Protein AF-A0A3P7J7B0-F1 (afdb_monomer_lite)

Sequence (137 aa):
MTLNQIILKVRLPQSLIFLNQQDAALAELIEQRLIECERKSSASHWDKVDGLLTKVSLSKRICYGAIFSEESECRSGLIQERISCVNLLNYACQFIDPTFIFRLVPARITIQEARQAENGAEKCRKVVRLVKKRLEG

pLDDT: mean 71.58, std 14.39, range [37.06, 92.19]

Secondary structure (DSSP, 8-state):
--HHHHHHH----HHHHTS-HHHHHHHHHHHHHHHHHHHHHHTTHHHHHHHHHTTS-PPEEEETTEEEEHHHHHHHHHHHHHHHHHHHHHHHGGGGSTTPPPPHHHHHHHHHHHHHHHHHHHHHHHHHHHHHHHH--

Foldseek 3Di:
DDLVVLLVLPPPQCVQVPPDPVSVVLSVLLSVLLVVLVVCVVVVVLVVLLVLLVVDDADWDADPNDTDDLSVQLNVLSVQLNVLSVLSSVLSVQVVDVPRDDDPVSSVSNSVSSVSNVVSCVSCVVVSVVSVVVVVD

Structure (mmCIF, N/CA/C/O backbone):
data_AF-A0A3P7J7B0-F1
#
_entry.id   AF-A0A3P7J7B0-F1
#
loop_
_atom_site.group_PDB
_atom_site.id
_atom_site.type_symbol
_atom_site.label_atom_id
_atom_site.label_alt_id
_atom_site.label_comp_id
_atom_site.label_asym_id
_atom_site.label_entity_id
_atom_site.label_seq_id
_atom_site.pdbx_PDB_ins_code
_atom_site.Cartn_x
_atom_site.Cartn_y
_atom_site.Cartn_z
_atom_site.occupancy
_atom_site.B_iso_or_equiv
_atom_site.auth_seq_id
_atom_site.auth_comp_id
_atom_site.auth_asym_id
_atom_site.auth_atom_id
_atom_site.pdbx_PDB_model_num
ATOM 1 N N . MET A 1 1 ? -18.995 -9.722 5.677 1.00 44.47 1 MET A N 1
ATOM 2 C CA . MET A 1 1 ? -18.689 -8.331 6.071 1.00 44.47 1 MET A CA 1
ATOM 3 C C . MET A 1 1 ? -17.390 -7.958 5.367 1.00 44.47 1 MET A C 1
ATOM 5 O O . MET A 1 1 ? -16.408 -8.658 5.568 1.00 44.47 1 MET A O 1
ATOM 9 N N . THR A 1 2 ? -17.404 -7.012 4.427 1.00 37.06 2 THR A N 1
ATOM 10 C CA . THR A 1 2 ? -16.247 -6.709 3.551 1.00 37.06 2 THR A CA 1
ATOM 11 C C . THR A 1 2 ? -15.262 -5.756 4.233 1.00 37.06 2 THR A C 1
ATOM 13 O O . THR A 1 2 ? -15.694 -4.938 5.039 1.00 37.06 2 THR A O 1
ATOM 16 N N . LEU A 1 3 ? -13.974 -5.779 3.867 1.00 46.38 3 LEU A N 1
ATOM 17 C CA . LEU A 1 3 ? -12.945 -4.851 4.378 1.00 46.38 3 LEU A CA 1
ATOM 18 C C . LEU A 1 3 ? -13.360 -3.367 4.244 1.00 46.38 3 LEU A C 1
ATOM 20 O O . LEU A 1 3 ? -13.118 -2.563 5.139 1.00 46.38 3 LEU A O 1
ATOM 24 N N . ASN A 1 4 ? -14.134 -3.037 3.203 1.00 42.62 4 ASN A N 1
ATOM 25 C CA . ASN A 1 4 ? -14.769 -1.725 3.015 1.00 42.62 4 ASN A CA 1
ATOM 26 C C . ASN A 1 4 ? -15.697 -1.290 4.167 1.00 42.62 4 ASN A C 1
ATOM 28 O O . ASN A 1 4 ? -15.807 -0.102 4.449 1.00 42.62 4 ASN A O 1
ATOM 32 N N . GLN A 1 5 ? -16.358 -2.227 4.856 1.00 43.34 5 GLN A N 1
ATOM 33 C CA . GLN A 1 5 ? -17.196 -1.922 6.023 1.00 43.34 5 GLN A CA 1
ATOM 34 C C . GLN A 1 5 ? -16.357 -1.668 7.277 1.00 43.34 5 GLN A C 1
ATOM 36 O O . GLN A 1 5 ? -16.823 -0.966 8.168 1.00 43.34 5 GLN A O 1
ATOM 41 N N . ILE A 1 6 ? -15.140 -2.219 7.338 1.00 47.00 6 ILE A N 1
ATOM 42 C CA . ILE A 1 6 ? -14.172 -1.941 8.400 1.00 47.00 6 ILE A CA 1
ATOM 43 C C . ILE A 1 6 ? -13.612 -0.539 8.173 1.00 47.00 6 ILE A C 1
ATOM 45 O O . ILE A 1 6 ? -13.756 0.288 9.052 1.00 47.00 6 ILE A O 1
ATOM 49 N N . ILE A 1 7 ? -13.127 -0.201 6.975 1.00 45.72 7 ILE A N 1
ATOM 50 C CA . ILE A 1 7 ? -12.589 1.142 6.673 1.00 45.72 7 ILE A CA 1
ATOM 51 C C . ILE A 1 7 ? -13.630 2.253 6.912 1.00 45.72 7 ILE A C 1
ATOM 53 O O . ILE A 1 7 ? -13.313 3.252 7.545 1.00 45.72 7 ILE A O 1
ATOM 57 N N . LEU A 1 8 ? -14.892 2.059 6.504 1.00 42.44 8 LEU A N 1
ATOM 58 C CA . LEU A 1 8 ? -15.975 3.025 6.761 1.00 42.44 8 LEU A CA 1
ATOM 59 C C . LEU A 1 8 ? -16.410 3.106 8.240 1.00 42.44 8 LEU A C 1
ATOM 61 O O . LEU A 1 8 ? -17.005 4.108 8.637 1.00 42.44 8 LEU A O 1
ATOM 65 N N . LYS A 1 9 ? -16.151 2.072 9.055 1.00 41.44 9 LYS A N 1
ATOM 66 C CA . LYS A 1 9 ? -16.433 2.065 10.506 1.00 41.44 9 LYS A CA 1
ATOM 67 C C . LYS A 1 9 ? -15.223 2.406 11.371 1.00 41.44 9 LYS A C 1
ATOM 69 O O . LYS A 1 9 ? -15.420 2.801 12.515 1.00 41.44 9 LYS A O 1
ATOM 74 N N . VAL A 1 10 ? -14.006 2.331 10.835 1.00 46.16 10 VAL A N 1
ATOM 75 C CA . VAL A 1 10 ? -12.758 2.806 11.448 1.00 46.16 10 VAL A CA 1
ATOM 76 C C . VAL A 1 10 ? -12.687 4.325 11.289 1.00 46.16 10 VAL A C 1
ATOM 78 O O . VAL A 1 10 ? -11.678 4.903 10.912 1.00 46.16 10 VAL A O 1
ATOM 81 N N . ARG A 1 11 ? -13.760 5.021 11.680 1.00 48.56 11 ARG A N 1
ATOM 82 C CA . ARG A 1 11 ? -13.532 6.259 12.414 1.00 48.56 11 ARG A CA 1
ATOM 83 C C . ARG A 1 11 ? -12.765 5.798 13.639 1.00 48.56 11 ARG A C 1
ATOM 85 O O . ARG A 1 11 ? -13.358 5.152 14.504 1.00 48.56 11 ARG A O 1
ATOM 92 N N . LEU A 1 12 ? -11.447 6.014 13.645 1.00 50.31 12 LEU A N 1
ATOM 93 C CA . LEU A 1 12 ? -10.616 5.730 14.810 1.00 50.31 12 LEU A CA 1
ATOM 94 C C . LEU A 1 12 ? -11.384 6.228 16.040 1.00 50.31 12 LEU A C 1
ATOM 96 O O . LEU A 1 12 ? -11.919 7.344 15.991 1.00 50.31 12 LEU A O 1
ATOM 100 N N . PRO A 1 13 ? -11.571 5.378 17.067 1.00 47.31 13 PRO A N 1
ATOM 101 C CA . PRO A 1 13 ? -12.495 5.674 18.150 1.00 47.31 13 PRO A CA 1
ATOM 102 C C . PRO A 1 13 ? -12.203 7.075 18.683 1.00 47.31 13 PRO A C 1
ATOM 104 O O . PRO A 1 13 ? -11.042 7.428 18.872 1.00 47.31 13 PRO A O 1
ATOM 107 N N . GLN A 1 14 ? -13.240 7.898 18.886 1.00 49.81 14 GLN A N 1
ATOM 108 C CA . GLN A 1 14 ? -13.073 9.309 19.271 1.00 49.81 14 GLN A CA 1
ATOM 109 C C . GLN A 1 14 ? -12.202 9.478 20.527 1.00 49.81 14 GLN A C 1
ATOM 111 O O . GLN A 1 14 ? -11.584 10.520 20.704 1.00 49.81 14 GLN A O 1
ATOM 116 N N . SER A 1 15 ? -12.078 8.440 21.358 1.00 44.88 15 SER A N 1
ATOM 117 C CA . SER A 1 15 ? -11.142 8.376 22.484 1.00 44.88 15 SER A CA 1
ATOM 118 C C . SER A 1 15 ? -9.663 8.548 22.100 1.00 44.88 15 SER A C 1
ATOM 120 O O . SER A 1 15 ? -8.895 9.014 22.935 1.00 44.88 15 SER A O 1
ATOM 122 N N . LEU A 1 16 ? -9.258 8.244 20.861 1.00 46.53 16 LEU A N 1
ATOM 123 C CA . LEU A 1 16 ? -7.938 8.587 20.314 1.00 46.53 16 LEU A CA 1
ATOM 124 C C . LEU A 1 16 ? -7.827 10.058 19.898 1.00 46.53 16 LEU A C 1
ATOM 126 O O . LEU A 1 16 ? -6.750 10.628 19.979 1.00 46.53 16 LEU A O 1
ATOM 130 N N . ILE A 1 17 ? -8.938 10.672 19.484 1.00 45.56 17 ILE A N 1
ATOM 131 C CA . ILE A 1 17 ? -9.019 12.082 19.066 1.00 45.56 17 ILE A CA 1
ATOM 132 C C . ILE A 1 17 ? -8.972 13.023 20.288 1.00 45.56 17 ILE A C 1
ATOM 134 O O . ILE A 1 17 ? -8.569 14.177 20.171 1.00 45.56 17 ILE A O 1
ATOM 138 N N . PHE A 1 18 ? -9.356 12.531 21.472 1.00 42.75 18 PHE A N 1
ATOM 139 C CA . PHE A 1 18 ? -9.266 13.263 22.744 1.00 42.75 18 PHE A CA 1
ATOM 140 C C . PHE A 1 18 ? -7.866 13.276 23.372 1.00 42.75 18 PHE A C 1
ATOM 142 O O . PHE A 1 18 ? -7.645 13.992 24.349 1.00 42.75 18 PHE A O 1
ATOM 149 N N . LEU A 1 19 ? -6.919 12.519 22.823 1.00 48.34 19 LEU A N 1
ATOM 150 C CA . LEU A 1 19 ? -5.508 12.689 23.131 1.00 48.34 19 LEU A CA 1
ATOM 151 C C . LEU A 1 19 ? -4.992 13.765 22.162 1.00 48.34 19 LEU A C 1
ATOM 153 O O . LEU A 1 19 ? -5.251 13.685 20.973 1.00 48.34 19 LEU A O 1
ATOM 157 N N . ASN A 1 20 ? -4.427 14.841 22.710 1.00 52.75 20 ASN A N 1
ATOM 158 C CA . ASN A 1 20 ? -3.501 1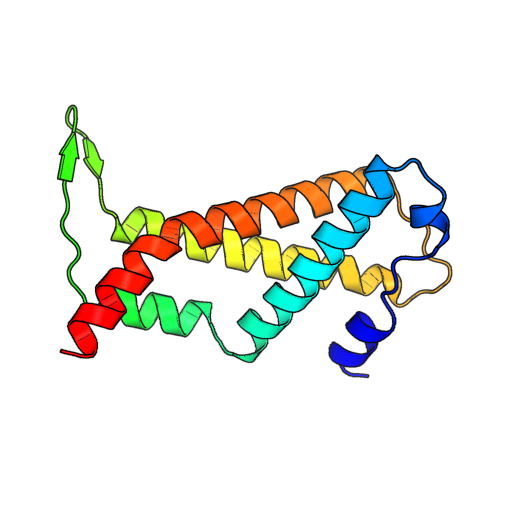5.843 22.156 1.00 52.75 20 ASN A CA 1
ATOM 159 C C . ASN A 1 20 ? -3.427 16.000 20.610 1.00 52.75 20 ASN A C 1
ATOM 161 O O . ASN A 1 20 ? -3.324 15.033 19.877 1.00 52.75 20 ASN A O 1
ATOM 165 N N . GLN A 1 21 ? -3.284 17.223 20.072 1.00 55.41 21 GLN A N 1
ATOM 166 C CA . GLN A 1 21 ? -3.214 17.488 18.608 1.00 55.41 21 GLN A CA 1
ATOM 167 C C . GLN A 1 21 ? -2.278 16.566 17.780 1.00 55.41 21 GLN A C 1
ATOM 169 O O . GLN A 1 21 ? -2.533 16.340 16.597 1.00 55.41 21 GLN A O 1
ATOM 174 N N . GLN A 1 22 ? -1.211 16.021 18.379 1.00 56.28 22 GLN A N 1
ATOM 175 C CA . GLN A 1 22 ? -0.334 15.031 17.739 1.00 56.28 22 GLN A CA 1
ATOM 176 C C . GLN A 1 22 ? -1.023 13.691 17.442 1.00 56.28 22 GLN A C 1
ATOM 178 O O . GLN A 1 22 ? -0.752 13.105 16.395 1.00 56.28 22 GLN A O 1
ATOM 183 N N . ASP A 1 23 ? -1.915 13.216 18.310 1.00 56.78 23 ASP A N 1
ATOM 184 C CA . ASP A 1 23 ? -2.596 11.929 18.145 1.00 56.78 23 ASP A CA 1
ATOM 185 C C . ASP A 1 23 ? -3.718 12.016 17.097 1.00 56.78 23 ASP A C 1
ATOM 187 O O . ASP A 1 23 ? -3.951 11.057 16.361 1.00 56.78 23 ASP A O 1
ATOM 191 N N . ALA A 1 24 ? -4.331 13.193 16.923 1.00 61.50 24 ALA A N 1
ATOM 192 C CA . ALA A 1 24 ? -5.279 13.458 15.837 1.00 61.50 24 ALA A CA 1
ATOM 193 C C . ALA A 1 24 ? -4.608 13.445 14.448 1.00 61.50 24 ALA A C 1
ATOM 195 O O . ALA A 1 24 ? -5.090 12.775 13.535 1.00 61.50 24 ALA A O 1
ATOM 196 N N . ALA A 1 25 ? -3.463 14.120 14.291 1.00 65.50 25 ALA A N 1
ATOM 197 C CA . ALA A 1 25 ? -2.696 14.096 13.038 1.00 65.50 25 ALA A CA 1
ATOM 198 C C . ALA A 1 25 ? -2.190 12.682 12.703 1.00 65.50 25 ALA A C 1
ATOM 200 O O . ALA A 1 25 ? -2.089 12.275 11.544 1.00 65.50 25 ALA A O 1
ATOM 201 N N . LEU A 1 26 ? -1.878 11.908 13.739 1.00 64.31 26 LEU A N 1
ATOM 202 C CA . LEU A 1 26 ? -1.449 10.531 13.601 1.00 64.31 26 LEU A CA 1
ATOM 203 C C . LEU A 1 26 ? -2.583 9.599 13.171 1.00 64.31 26 LEU A C 1
ATOM 205 O O . LEU A 1 26 ? -2.377 8.728 12.324 1.00 64.31 26 LEU A O 1
ATOM 209 N N . ALA A 1 27 ? -3.767 9.785 13.750 1.00 67.25 27 ALA A N 1
ATOM 210 C CA . ALA A 1 27 ? -4.972 9.069 13.371 1.00 67.25 27 ALA A CA 1
ATOM 211 C C . ALA A 1 27 ? -5.289 9.279 11.882 1.00 67.25 27 ALA A C 1
ATOM 213 O O . ALA A 1 27 ? -5.495 8.307 11.155 1.00 67.25 27 ALA A O 1
ATOM 214 N N . GLU A 1 28 ? -5.214 10.526 11.415 1.00 72.50 28 GLU A N 1
ATOM 215 C CA . GLU A 1 28 ? -5.403 10.872 10.004 1.00 72.50 28 GLU A CA 1
ATOM 216 C C . GLU A 1 28 ? -4.367 10.188 9.097 1.00 72.50 28 GLU A C 1
ATOM 218 O O . GLU A 1 28 ? -4.723 9.610 8.068 1.00 72.50 28 GLU A O 1
ATOM 223 N N . LEU A 1 29 ? -3.088 10.179 9.491 1.00 75.12 29 LEU A N 1
ATOM 224 C CA . LEU A 1 29 ? -2.042 9.482 8.738 1.00 75.12 29 LEU A CA 1
ATOM 225 C C . LEU A 1 29 ? -2.353 7.984 8.597 1.00 75.12 29 LEU A C 1
ATOM 227 O O . LEU A 1 29 ? -2.235 7.431 7.502 1.00 75.12 29 LEU A O 1
ATOM 231 N N . ILE A 1 30 ? -2.743 7.321 9.690 1.00 73.81 30 ILE A N 1
ATOM 232 C CA . ILE A 1 30 ? -3.060 5.886 9.698 1.00 73.81 30 ILE A CA 1
ATOM 233 C C . ILE A 1 30 ? -4.274 5.601 8.809 1.00 73.81 30 ILE A C 1
ATOM 235 O O . ILE A 1 30 ? -4.230 4.668 8.005 1.00 73.81 30 ILE A O 1
ATOM 239 N N . GLU A 1 31 ? -5.325 6.414 8.908 1.00 74.88 31 GLU A N 1
ATOM 240 C CA . GLU A 1 31 ? -6.526 6.299 8.077 1.00 74.88 31 GLU A CA 1
ATOM 241 C C . GLU A 1 31 ? -6.183 6.416 6.585 1.00 74.88 31 GLU A C 1
ATOM 243 O O . GLU A 1 31 ? -6.509 5.525 5.795 1.00 74.88 31 GLU A O 1
ATOM 248 N N . GLN A 1 32 ? -5.438 7.457 6.200 1.00 80.94 32 GLN A N 1
ATOM 249 C CA . GLN A 1 32 ? -5.004 7.649 4.815 1.00 80.94 32 GLN A CA 1
ATOM 250 C C . GLN A 1 32 ? -4.166 6.468 4.305 1.00 80.94 32 GLN A C 1
ATOM 252 O O . GLN A 1 32 ? -4.350 6.024 3.167 1.00 80.94 32 GLN A O 1
ATOM 257 N N . ARG A 1 33 ? -3.263 5.924 5.135 1.00 82.75 33 ARG A N 1
ATOM 258 C CA . ARG A 1 33 ? -2.457 4.754 4.760 1.00 82.75 33 ARG A CA 1
ATOM 259 C C . ARG A 1 33 ? -3.310 3.499 4.594 1.00 82.75 33 ARG A C 1
ATOM 261 O O . ARG A 1 33 ? -3.095 2.776 3.628 1.00 82.75 33 ARG A O 1
ATOM 268 N N . LEU A 1 34 ? -4.281 3.245 5.472 1.00 80.81 34 LEU A N 1
ATOM 269 C CA . LEU A 1 34 ? -5.184 2.092 5.364 1.00 80.81 34 LEU A CA 1
ATOM 270 C C . LEU A 1 34 ? -5.992 2.121 4.063 1.00 80.81 34 LEU A C 1
ATOM 272 O O . LEU A 1 34 ? -6.051 1.114 3.356 1.00 80.81 34 LEU A O 1
ATOM 276 N N . ILE A 1 35 ? -6.546 3.287 3.713 1.00 83.38 35 ILE A N 1
ATOM 277 C CA . ILE A 1 35 ? -7.267 3.493 2.448 1.00 83.38 35 ILE A CA 1
ATOM 278 C C . ILE A 1 35 ? -6.347 3.204 1.256 1.00 83.38 35 ILE A C 1
ATOM 280 O O . ILE A 1 35 ? -6.728 2.499 0.318 1.00 83.38 35 ILE A O 1
ATOM 284 N N . GLU A 1 36 ? -5.120 3.730 1.277 1.00 87.00 36 GLU A N 1
ATOM 285 C CA . GLU A 1 36 ? -4.175 3.516 0.184 1.00 87.00 36 GLU A CA 1
ATOM 286 C C . GLU A 1 36 ? -3.735 2.050 0.072 1.00 87.00 36 GLU A C 1
ATOM 288 O O . GLU A 1 36 ? -3.685 1.515 -1.039 1.00 87.00 36 GLU A O 1
ATOM 293 N N . CYS A 1 37 ? -3.459 1.394 1.199 1.00 87.50 37 CYS A N 1
ATOM 294 C CA . CYS A 1 37 ? -3.073 -0.009 1.261 1.00 87.50 37 CYS A CA 1
ATOM 295 C C . CYS A 1 37 ? -4.168 -0.925 0.717 1.00 87.50 37 CYS A C 1
ATOM 297 O O . CYS A 1 37 ? -3.866 -1.805 -0.090 1.00 87.50 37 CYS A O 1
ATOM 299 N N . GLU A 1 38 ? -5.433 -0.689 1.071 1.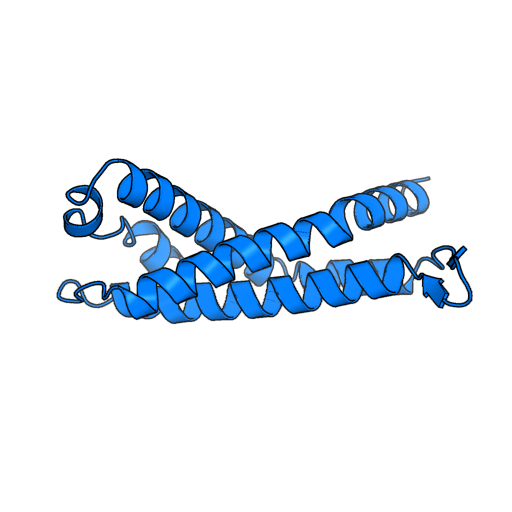00 87.81 38 GLU A N 1
ATOM 300 C CA . GLU A 1 38 ? -6.536 -1.493 0.542 1.00 87.81 38 GLU A CA 1
ATOM 301 C C . GLU A 1 38 ? -6.729 -1.279 -0.961 1.00 87.81 38 GLU A C 1
ATOM 303 O O . GLU A 1 38 ? -6.863 -2.229 -1.738 1.00 87.81 38 GLU A O 1
ATOM 308 N N . ARG A 1 39 ? -6.658 -0.024 -1.418 1.00 90.62 39 ARG A N 1
ATOM 309 C CA . ARG A 1 39 ? -6.717 0.292 -2.849 1.00 90.62 39 ARG A CA 1
ATOM 310 C C . ARG A 1 39 ? -5.581 -0.384 -3.626 1.00 90.62 39 ARG A C 1
ATOM 312 O O . ARG A 1 39 ? -5.792 -0.854 -4.742 1.00 90.62 39 ARG A O 1
ATOM 319 N N . LYS A 1 40 ? -4.365 -0.422 -3.072 1.00 91.25 40 LYS A N 1
ATOM 320 C CA . LYS A 1 40 ? -3.206 -1.081 -3.699 1.00 91.25 40 LYS A CA 1
ATOM 321 C C . LYS A 1 40 ? -3.334 -2.603 -3.687 1.00 91.25 40 LYS A C 1
ATOM 323 O O . LYS A 1 40 ? -3.026 -3.228 -4.703 1.00 91.25 40 LYS A O 1
ATOM 328 N N . SER A 1 41 ? -3.825 -3.172 -2.588 1.00 88.62 41 SER A N 1
ATOM 329 C CA . SER A 1 41 ? -4.065 -4.607 -2.428 1.00 88.62 41 SER A CA 1
ATOM 330 C C . SER A 1 41 ? -5.110 -5.116 -3.420 1.00 88.62 41 SER A C 1
ATOM 332 O O . SER A 1 41 ? -4.806 -5.966 -4.258 1.00 88.62 41 SER A O 1
ATOM 334 N N . SER A 1 42 ? -6.299 -4.508 -3.424 1.00 89.31 42 SER A N 1
ATOM 335 C CA . SER A 1 42 ? -7.403 -4.852 -4.335 1.00 89.31 42 SER A CA 1
ATOM 336 C C . SER A 1 42 ? -7.049 -4.689 -5.818 1.00 89.31 42 SER A C 1
ATOM 338 O O . SER A 1 42 ? -7.548 -5.427 -6.664 1.00 89.31 42 SER A O 1
ATOM 340 N N . ALA A 1 43 ? -6.155 -3.755 -6.152 1.00 92.19 43 ALA A N 1
ATOM 341 C CA . ALA A 1 43 ? -5.704 -3.532 -7.522 1.00 92.19 43 ALA A CA 1
ATOM 342 C C . ALA A 1 43 ? -4.511 -4.411 -7.950 1.00 92.19 43 ALA A C 1
ATOM 344 O O . ALA A 1 43 ? -4.018 -4.216 -9.070 1.00 92.19 43 ALA A O 1
ATOM 345 N N . SER A 1 44 ? -4.014 -5.312 -7.093 1.00 91.88 44 SER A N 1
ATOM 346 C CA . SER A 1 44 ? -2.766 -6.075 -7.296 1.00 91.88 44 SER A CA 1
ATOM 347 C C . SER A 1 44 ? -1.594 -5.165 -7.692 1.00 91.88 44 SER A C 1
ATOM 349 O O . SER A 1 44 ? -0.844 -5.438 -8.631 1.00 91.88 44 SER A O 1
ATOM 351 N N . HIS A 1 45 ? -1.483 -4.010 -7.027 1.00 91.50 45 HIS A N 1
ATOM 352 C CA . HIS A 1 45 ? -0.562 -2.941 -7.410 1.00 91.50 45 HIS A CA 1
ATOM 353 C C . HIS A 1 45 ? 0.899 -3.399 -7.431 1.00 91.50 45 HIS A C 1
ATOM 355 O O . HIS A 1 45 ? 1.600 -3.135 -8.407 1.00 91.50 45 HIS A O 1
ATOM 361 N N . TRP A 1 46 ? 1.345 -4.089 -6.380 1.00 91.56 46 TRP A N 1
ATOM 362 C CA . TRP A 1 46 ? 2.741 -4.507 -6.238 1.00 91.56 46 TRP A CA 1
ATOM 363 C C . TRP A 1 46 ? 3.157 -5.507 -7.316 1.00 91.56 46 TRP A C 1
ATOM 365 O O . TRP A 1 46 ? 4.214 -5.336 -7.914 1.00 91.56 46 TRP A O 1
ATOM 375 N N . ASP A 1 47 ? 2.294 -6.475 -7.636 1.00 91.06 47 ASP A N 1
ATOM 376 C CA . ASP A 1 47 ? 2.562 -7.466 -8.686 1.00 91.06 47 ASP A CA 1
ATOM 377 C C . ASP A 1 47 ? 2.636 -6.795 -10.067 1.00 91.06 47 ASP A C 1
ATOM 379 O O . ASP A 1 47 ? 3.510 -7.097 -10.879 1.00 91.06 47 ASP A O 1
ATOM 383 N N . LYS A 1 48 ? 1.765 -5.806 -10.322 1.00 90.00 48 LYS A N 1
ATOM 384 C CA . LYS A 1 48 ? 1.814 -4.999 -11.550 1.00 90.00 48 LYS A CA 1
ATOM 385 C C . LYS A 1 48 ? 3.107 -4.200 -11.655 1.00 90.00 48 LYS A C 1
ATOM 387 O O . LYS A 1 48 ? 3.661 -4.102 -12.745 1.00 90.00 48 LYS A O 1
ATOM 392 N N . VAL A 1 49 ? 3.579 -3.608 -10.558 1.00 86.38 49 VAL A N 1
ATOM 393 C CA . VAL A 1 49 ? 4.825 -2.833 -10.573 1.00 86.38 49 VAL A CA 1
ATOM 394 C C . VAL A 1 49 ? 6.032 -3.752 -10.772 1.00 86.38 49 VAL A C 1
ATOM 396 O O . VAL A 1 49 ? 6.869 -3.444 -11.614 1.00 86.38 49 VAL A O 1
ATOM 399 N N . ASP A 1 50 ? 6.103 -4.896 -10.091 1.00 87.56 50 ASP A N 1
ATOM 400 C CA . ASP A 1 50 ? 7.186 -5.873 -10.292 1.00 87.56 50 ASP A CA 1
ATOM 401 C C . ASP A 1 50 ? 7.207 -6.411 -11.738 1.00 87.56 50 ASP A C 1
ATOM 403 O O . ASP A 1 50 ? 8.253 -6.463 -12.393 1.00 87.56 50 ASP A O 1
ATOM 407 N N . GLY A 1 51 ? 6.026 -6.667 -12.311 1.00 86.56 51 GLY A N 1
ATOM 408 C CA . GLY A 1 51 ? 5.866 -7.013 -13.724 1.00 86.56 51 GLY A CA 1
ATOM 409 C C . GLY A 1 51 ? 6.295 -5.912 -14.707 1.00 86.56 51 GLY A C 1
ATOM 410 O O . GLY A 1 51 ? 6.609 -6.210 -15.856 1.00 86.56 51 GLY A O 1
ATOM 411 N N . LEU A 1 52 ? 6.322 -4.642 -14.292 1.00 83.38 52 LEU A N 1
ATOM 412 C CA . LEU A 1 52 ? 6.873 -3.543 -15.093 1.00 83.38 52 LEU A CA 1
ATOM 413 C C . LEU A 1 52 ? 8.397 -3.463 -14.966 1.00 83.38 52 LEU A C 1
ATOM 415 O O . LEU A 1 52 ? 9.076 -3.214 -15.961 1.00 83.38 52 LEU A O 1
ATOM 419 N N . LEU A 1 53 ? 8.936 -3.695 -13.767 1.00 79.56 53 LEU A N 1
ATOM 420 C CA . LEU A 1 53 ? 10.380 -3.686 -13.518 1.00 79.56 53 LEU A CA 1
ATOM 421 C C . LEU A 1 53 ? 11.097 -4.782 -14.309 1.00 79.56 53 LEU A C 1
ATOM 423 O O . LEU A 1 53 ? 12.141 -4.527 -14.893 1.00 79.56 53 LEU A O 1
ATOM 427 N N . THR A 1 54 ? 10.502 -5.970 -14.413 1.00 77.88 54 THR A N 1
ATOM 428 C CA . THR A 1 54 ? 11.055 -7.081 -15.213 1.00 77.88 54 THR A CA 1
ATOM 429 C C . THR A 1 54 ? 11.121 -6.791 -16.715 1.00 77.88 54 THR A C 1
ATOM 431 O O . THR A 1 54 ? 11.938 -7.385 -17.416 1.00 77.88 54 THR A O 1
ATOM 434 N N . LYS A 1 55 ? 10.290 -5.873 -17.224 1.00 75.56 55 LYS A N 1
ATOM 435 C CA . LYS A 1 55 ? 10.227 -5.517 -18.652 1.00 75.56 55 LYS A CA 1
ATOM 436 C C . LYS A 1 55 ? 11.223 -4.437 -19.061 1.00 75.56 55 LYS A C 1
ATOM 438 O O . LYS A 1 55 ? 11.422 -4.227 -20.254 1.00 75.56 55 LYS A O 1
ATOM 443 N N . VAL A 1 56 ? 11.827 -3.733 -18.104 1.00 67.25 56 VAL A N 1
ATOM 444 C CA . VAL A 1 56 ? 12.733 -2.619 -18.391 1.00 67.25 56 VAL A CA 1
ATOM 445 C C . VAL A 1 56 ? 14.066 -2.851 -17.706 1.00 67.25 56 VAL A C 1
ATOM 447 O O . VAL A 1 56 ? 14.166 -2.791 -16.486 1.00 67.25 56 VAL A O 1
ATOM 450 N N . SER A 1 57 ? 15.124 -3.023 -18.499 1.00 67.12 57 SER A N 1
ATOM 451 C CA . SER A 1 57 ? 16.487 -3.007 -17.974 1.00 67.12 57 SER A CA 1
ATOM 452 C C . SER A 1 57 ? 16.820 -1.595 -17.477 1.00 67.12 57 SER A C 1
ATOM 454 O O . SER A 1 57 ? 17.044 -0.669 -18.269 1.00 67.12 57 SER A O 1
ATOM 456 N N . LEU A 1 58 ? 16.821 -1.405 -16.161 1.00 70.50 58 LEU A N 1
ATOM 457 C CA . LEU A 1 58 ? 17.239 -0.151 -15.541 1.00 70.50 58 LEU A CA 1
ATOM 458 C C . LEU A 1 58 ? 18.762 -0.117 -15.409 1.00 70.50 58 LEU A C 1
ATOM 460 O O . LEU A 1 58 ? 19.422 -1.141 -15.220 1.00 70.50 58 LEU A O 1
ATOM 464 N N . SER A 1 59 ? 19.335 1.078 -15.544 1.00 66.12 59 SER A N 1
ATOM 465 C CA . SER A 1 59 ? 20.783 1.267 -15.497 1.00 66.12 59 SER A CA 1
ATOM 466 C C . SER A 1 59 ? 21.337 0.937 -14.112 1.00 66.12 59 SER A C 1
ATOM 468 O O . SER A 1 59 ? 20.848 1.447 -13.105 1.00 66.12 59 SER A O 1
ATOM 470 N N . LYS A 1 60 ? 22.398 0.129 -14.070 1.00 75.50 60 LYS A N 1
ATOM 471 C CA . LYS A 1 60 ? 23.228 -0.061 -12.876 1.00 75.50 60 LYS A CA 1
ATOM 472 C C . LYS A 1 60 ? 24.282 1.048 -12.835 1.00 75.50 60 LYS A C 1
ATOM 474 O O . LYS A 1 60 ? 24.901 1.333 -13.858 1.00 75.50 60 LYS A O 1
ATOM 479 N N . ARG A 1 61 ? 24.498 1.671 -11.677 1.00 72.75 61 ARG A N 1
ATOM 480 C CA . ARG A 1 61 ? 25.607 2.613 -11.445 1.00 72.75 61 ARG A CA 1
ATOM 481 C C . ARG A 1 61 ? 26.602 2.009 -10.472 1.00 72.75 61 ARG A C 1
ATOM 483 O O . ARG A 1 61 ? 26.212 1.261 -9.588 1.00 72.75 61 ARG A O 1
ATOM 490 N N . ILE A 1 62 ? 27.877 2.345 -10.622 1.00 70.25 62 ILE A N 1
ATOM 491 C CA . ILE A 1 62 ? 28.921 1.957 -9.672 1.00 70.25 62 ILE A CA 1
ATOM 492 C C . ILE A 1 62 ? 29.382 3.223 -8.953 1.00 70.25 62 ILE A C 1
ATOM 494 O O . ILE A 1 62 ? 29.832 4.160 -9.608 1.00 70.25 62 ILE A O 1
ATOM 498 N N . CYS A 1 63 ? 29.275 3.252 -7.624 1.00 59.44 63 CYS A N 1
ATOM 499 C CA . CYS A 1 63 ? 29.752 4.353 -6.783 1.00 59.44 63 CYS A CA 1
ATOM 500 C C . CYS A 1 63 ? 30.591 3.778 -5.638 1.00 59.44 63 CYS A C 1
ATOM 502 O O . CYS A 1 63 ? 30.125 2.882 -4.940 1.00 59.44 63 CYS A O 1
ATOM 504 N N . TYR A 1 64 ? 31.817 4.279 -5.442 1.00 69.00 64 TYR A N 1
ATOM 505 C CA . TYR A 1 64 ? 32.728 3.841 -4.369 1.00 69.00 64 TYR A CA 1
ATOM 506 C C . TYR A 1 64 ? 32.920 2.311 -4.283 1.00 69.00 64 TYR A C 1
ATOM 508 O O . TYR A 1 64 ? 33.009 1.748 -3.198 1.00 69.00 64 TYR A O 1
ATOM 516 N N . GLY A 1 65 ? 32.944 1.623 -5.430 1.00 70.44 65 GLY A N 1
ATOM 517 C CA . GLY A 1 65 ? 33.087 0.162 -5.490 1.00 70.44 65 GLY A CA 1
ATOM 518 C C . GLY A 1 65 ? 31.802 -0.639 -5.228 1.00 70.44 65 GLY A C 1
ATOM 519 O O . GLY A 1 65 ? 31.845 -1.863 -5.289 1.00 70.44 65 GLY A O 1
ATOM 520 N N . ALA A 1 66 ? 30.656 0.012 -4.995 1.00 61.19 66 ALA A N 1
ATOM 521 C CA . ALA A 1 66 ? 29.354 -0.640 -4.831 1.00 61.19 66 ALA A CA 1
ATOM 522 C C . ALA A 1 66 ? 28.480 -0.507 -6.092 1.00 61.19 66 ALA A C 1
ATOM 524 O O . ALA A 1 66 ? 28.405 0.566 -6.696 1.00 61.19 66 ALA A O 1
ATOM 525 N N . ILE A 1 67 ? 27.797 -1.593 -6.481 1.00 70.25 67 ILE A N 1
ATOM 526 C CA . ILE A 1 67 ? 26.821 -1.605 -7.582 1.00 70.25 67 ILE A CA 1
ATOM 527 C C . ILE A 1 67 ? 25.458 -1.156 -7.043 1.00 70.25 67 ILE A C 1
ATOM 529 O O . ILE A 1 67 ? 24.801 -1.886 -6.304 1.00 70.25 67 ILE A O 1
ATOM 533 N N . PHE A 1 68 ? 25.012 0.019 -7.469 1.00 69.88 68 PHE A N 1
ATOM 534 C CA . PHE A 1 68 ? 23.678 0.553 -7.228 1.00 69.88 68 PHE A CA 1
ATOM 535 C C . PHE A 1 68 ? 22.746 0.185 -8.378 1.00 69.88 68 PHE A C 1
ATOM 537 O O . PHE A 1 68 ? 23.011 0.475 -9.548 1.00 69.88 68 PHE A O 1
ATOM 544 N N . SER A 1 69 ? 21.631 -0.454 -8.041 1.00 80.88 69 SER A N 1
ATOM 545 C CA . SER A 1 69 ? 20.572 -0.795 -8.982 1.00 80.88 69 SER A CA 1
ATOM 546 C C . SER A 1 69 ? 19.282 -0.132 -8.520 1.00 80.88 69 SER A C 1
ATOM 548 O O . SER A 1 69 ? 18.712 -0.528 -7.506 1.00 80.88 69 SER A O 1
ATOM 550 N N . GLU A 1 70 ? 18.813 0.852 -9.292 1.00 76.75 70 GLU A N 1
ATOM 551 C CA . GLU A 1 70 ? 17.521 1.512 -9.052 1.00 76.75 70 GLU A CA 1
ATOM 552 C C . GLU A 1 70 ? 16.365 0.495 -9.073 1.00 76.75 70 GLU A C 1
ATOM 554 O O . GLU A 1 70 ? 15.386 0.639 -8.344 1.00 76.75 70 GLU A O 1
ATOM 559 N N . GLU A 1 71 ? 16.501 -0.576 -9.864 1.00 80.06 71 GLU A N 1
ATOM 560 C CA . GLU A 1 71 ? 15.571 -1.708 -9.862 1.00 80.06 71 GLU A CA 1
ATOM 561 C C . GLU A 1 71 ? 15.551 -2.421 -8.506 1.00 80.06 71 GLU A C 1
ATOM 563 O O . GLU A 1 71 ? 14.480 -2.642 -7.948 1.00 80.06 71 GLU A O 1
ATOM 568 N N . SER A 1 72 ? 16.725 -2.760 -7.965 1.00 82.19 72 SER A N 1
ATOM 569 C CA . SER A 1 72 ? 16.855 -3.457 -6.680 1.00 82.19 72 SER A CA 1
ATOM 570 C C . SER A 1 72 ? 16.304 -2.620 -5.523 1.00 82.19 72 SER A C 1
ATOM 572 O O . SER A 1 72 ? 15.540 -3.121 -4.696 1.00 82.19 72 SER A O 1
ATOM 574 N N . GLU A 1 73 ? 16.621 -1.323 -5.492 1.00 83.00 73 GLU A N 1
ATOM 575 C CA . GLU A 1 73 ? 16.090 -0.400 -4.483 1.00 83.00 73 GLU A CA 1
ATOM 576 C C . GLU A 1 73 ? 14.567 -0.266 -4.571 1.00 83.00 73 GLU A C 1
ATOM 578 O O . GLU A 1 73 ? 13.883 -0.284 -3.545 1.00 83.00 73 GLU A O 1
ATOM 583 N N . CYS A 1 74 ? 14.027 -0.194 -5.790 1.00 84.38 74 CYS A N 1
ATOM 584 C CA . CYS A 1 74 ? 12.590 -0.171 -6.021 1.00 84.38 74 CYS A CA 1
ATOM 585 C C . CYS A 1 74 ? 11.936 -1.493 -5.575 1.00 84.38 74 CYS A C 1
ATOM 587 O O . CYS A 1 74 ? 11.004 -1.466 -4.773 1.00 84.38 74 CYS A O 1
ATOM 589 N N . ARG A 1 75 ? 12.458 -2.661 -5.974 1.00 87.12 75 ARG A N 1
ATOM 590 C CA . ARG A 1 75 ? 11.941 -3.966 -5.513 1.00 87.12 75 ARG A CA 1
ATOM 591 C C . ARG A 1 75 ? 11.935 -4.077 -3.991 1.00 87.12 75 ARG A C 1
ATOM 593 O O . ARG A 1 75 ? 10.934 -4.490 -3.412 1.00 87.12 75 ARG A O 1
ATOM 600 N N . SER A 1 76 ? 13.015 -3.652 -3.339 1.00 87.50 76 SER A N 1
ATOM 601 C CA . SER A 1 76 ? 13.098 -3.619 -1.877 1.00 87.50 76 SER A CA 1
ATOM 602 C C . SER A 1 76 ? 12.027 -2.701 -1.270 1.00 87.50 76 SER A C 1
ATOM 604 O O . SER A 1 76 ? 11.341 -3.085 -0.324 1.00 87.50 76 SER A O 1
ATOM 606 N N . GLY A 1 77 ? 11.803 -1.526 -1.869 1.00 86.38 77 GLY A N 1
ATOM 607 C CA . GLY A 1 77 ? 10.722 -0.610 -1.499 1.00 86.38 77 GLY A CA 1
ATOM 608 C C . GLY A 1 77 ? 9.317 -1.202 -1.658 1.00 86.38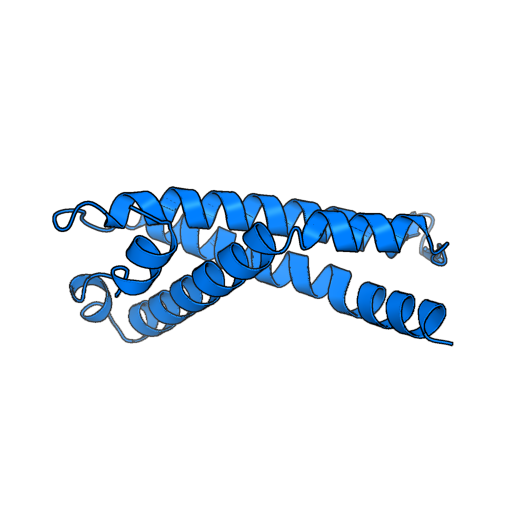 77 GLY A C 1
ATOM 609 O O . GLY A 1 77 ? 8.504 -1.046 -0.752 1.00 86.38 77 GLY A O 1
ATOM 610 N N . LEU A 1 78 ? 9.040 -1.928 -2.749 1.00 88.56 78 LEU A N 1
ATOM 611 C CA . LEU A 1 78 ? 7.748 -2.603 -2.973 1.00 88.56 78 LEU A CA 1
ATOM 612 C C . LEU A 1 78 ? 7.480 -3.684 -1.938 1.00 88.56 78 LEU A C 1
ATOM 614 O O . LEU A 1 78 ? 6.362 -3.784 -1.437 1.00 88.56 78 LEU A O 1
ATOM 618 N N . ILE A 1 79 ? 8.492 -4.498 -1.629 1.00 88.75 79 ILE A N 1
ATOM 619 C CA . ILE A 1 79 ? 8.379 -5.552 -0.619 1.00 88.75 79 ILE A CA 1
ATOM 620 C C . ILE A 1 79 ? 8.100 -4.919 0.742 1.00 88.75 79 ILE A C 1
ATOM 622 O O . ILE A 1 79 ? 7.154 -5.322 1.418 1.00 88.75 79 ILE A O 1
ATOM 626 N N . GLN A 1 80 ? 8.877 -3.897 1.110 1.00 86.38 80 GLN A N 1
ATOM 627 C CA . GLN A 1 80 ? 8.699 -3.170 2.362 1.00 86.38 80 GLN A CA 1
ATOM 628 C C . GLN A 1 80 ? 7.290 -2.571 2.460 1.00 86.38 80 GLN A C 1
ATOM 630 O O . GLN A 1 80 ? 6.602 -2.782 3.454 1.00 86.38 80 GLN A O 1
ATOM 635 N N . GLU A 1 81 ? 6.825 -1.892 1.409 1.00 87.81 81 GLU A N 1
ATOM 636 C CA . GLU A 1 81 ? 5.483 -1.313 1.375 1.00 87.81 81 GLU A CA 1
ATOM 637 C C . GLU A 1 81 ? 4.389 -2.377 1.501 1.00 87.81 81 GLU A C 1
ATOM 639 O O . GLU A 1 81 ? 3.448 -2.200 2.275 1.00 87.81 81 GLU A O 1
ATOM 644 N N . ARG A 1 82 ? 4.504 -3.489 0.768 1.00 90.69 82 ARG A N 1
ATOM 645 C CA . ARG A 1 82 ? 3.516 -4.572 0.805 1.00 90.69 82 ARG A CA 1
ATOM 646 C C . ARG A 1 82 ? 3.416 -5.183 2.200 1.00 90.69 82 ARG A C 1
ATOM 648 O O . ARG A 1 82 ? 2.304 -5.385 2.680 1.00 90.69 82 ARG A O 1
ATOM 655 N N . ILE A 1 83 ? 4.551 -5.443 2.851 1.00 87.44 83 ILE A N 1
ATOM 656 C CA . ILE A 1 83 ? 4.594 -5.959 4.228 1.00 87.44 83 ILE A CA 1
ATOM 657 C C . ILE A 1 83 ? 3.910 -4.972 5.175 1.00 87.44 83 ILE A C 1
ATOM 659 O O . ILE A 1 83 ? 2.993 -5.360 5.899 1.00 87.44 83 ILE A O 1
ATOM 663 N N . SER A 1 84 ? 4.284 -3.693 5.115 1.00 86.44 84 SER A N 1
ATOM 664 C CA . SER A 1 84 ? 3.693 -2.668 5.974 1.00 86.44 84 SER A CA 1
ATOM 665 C C . SER A 1 84 ? 2.193 -2.503 5.756 1.00 86.44 84 SER A C 1
ATOM 667 O O . SER A 1 84 ? 1.440 -2.365 6.718 1.00 86.44 84 SER A O 1
ATOM 669 N N . CYS A 1 85 ? 1.722 -2.589 4.512 1.00 86.06 85 CYS A N 1
ATOM 670 C CA . CYS A 1 85 ? 0.297 -2.554 4.213 1.00 86.06 85 CYS A CA 1
ATOM 671 C C . C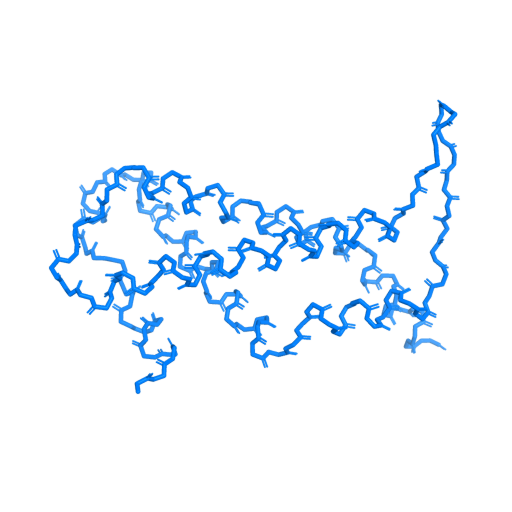YS A 1 85 ? -0.460 -3.764 4.765 1.00 86.06 85 CYS A C 1
ATOM 673 O O . CYS A 1 85 ? -1.536 -3.593 5.332 1.00 86.06 85 CYS A O 1
ATOM 675 N N . VAL A 1 86 ? 0.095 -4.973 4.653 1.00 87.56 86 VAL A N 1
ATOM 676 C CA . VAL A 1 86 ? -0.505 -6.172 5.262 1.00 87.56 86 VAL A CA 1
ATOM 677 C C . VAL A 1 86 ? -0.568 -6.025 6.782 1.00 87.56 86 VAL A C 1
ATOM 679 O O . VAL A 1 86 ? -1.608 -6.299 7.380 1.00 87.56 86 VAL A O 1
ATOM 682 N N . ASN A 1 87 ? 0.502 -5.530 7.405 1.00 84.19 87 ASN A N 1
ATOM 683 C CA . ASN A 1 87 ? 0.543 -5.288 8.844 1.00 84.19 87 ASN A CA 1
ATOM 684 C C . ASN A 1 87 ? -0.525 -4.274 9.272 1.00 84.19 87 ASN A C 1
ATOM 686 O O . ASN A 1 87 ? -1.299 -4.560 10.181 1.00 84.19 87 ASN A O 1
ATOM 690 N N . LEU A 1 88 ? -0.627 -3.128 8.590 1.00 80.19 88 LEU A N 1
ATOM 691 C CA . LEU A 1 88 ? -1.643 -2.109 8.869 1.00 80.19 88 LEU A CA 1
ATOM 692 C C . LEU A 1 88 ? -3.066 -2.665 8.772 1.00 80.19 88 LEU A C 1
ATOM 694 O O . LEU A 1 88 ? -3.864 -2.462 9.686 1.00 80.19 88 LEU A O 1
ATOM 698 N N . LEU A 1 89 ? -3.377 -3.394 7.698 1.00 80.75 89 LEU A N 1
ATOM 699 C CA . LEU A 1 89 ? -4.700 -3.990 7.507 1.00 80.75 89 LEU A CA 1
ATOM 700 C C . LEU A 1 89 ? -5.015 -5.023 8.600 1.00 80.75 89 LEU A C 1
ATOM 702 O O . LEU A 1 89 ? -6.121 -5.027 9.138 1.00 80.75 89 LEU A O 1
ATOM 706 N N . ASN A 1 90 ? -4.034 -5.838 8.998 1.00 81.69 90 ASN A N 1
ATOM 707 C CA . ASN A 1 90 ? -4.183 -6.788 10.103 1.00 81.69 90 ASN A CA 1
ATOM 708 C C . ASN A 1 90 ? -4.388 -6.085 11.454 1.00 81.69 90 ASN A C 1
ATOM 710 O O . ASN A 1 90 ? -5.205 -6.529 12.261 1.00 81.69 90 ASN A O 1
ATOM 714 N N . TYR A 1 91 ? -3.683 -4.978 11.709 1.00 74.50 91 TYR A N 1
ATOM 715 C CA . TYR A 1 91 ? -3.887 -4.173 12.915 1.00 74.50 91 TYR A CA 1
ATOM 716 C C . TYR A 1 91 ? -5.279 -3.536 12.937 1.00 74.50 91 TYR A C 1
ATOM 718 O O . TYR A 1 91 ? -5.916 -3.512 13.991 1.00 74.50 91 TYR A O 1
ATOM 726 N N . ALA A 1 92 ? -5.792 -3.109 11.780 1.00 73.75 92 ALA A N 1
ATOM 727 C CA . ALA A 1 92 ? -7.123 -2.522 11.667 1.00 73.75 92 ALA A CA 1
ATOM 728 C C . ALA A 1 92 ? -8.264 -3.491 12.015 1.00 73.75 92 ALA A C 1
ATOM 730 O O . ALA A 1 92 ? -9.321 -3.047 12.465 1.00 73.75 92 ALA A O 1
ATOM 731 N N . CYS A 1 93 ? -8.056 -4.807 11.897 1.00 73.44 93 CYS A N 1
ATOM 732 C CA . CYS A 1 93 ? -9.043 -5.809 12.313 1.00 73.44 93 CYS A CA 1
ATOM 733 C C . CYS A 1 93 ? -9.409 -5.714 13.804 1.00 73.44 93 CYS A C 1
ATOM 735 O O . CYS A 1 93 ? -10.514 -6.093 14.184 1.00 73.44 93 CYS A O 1
ATOM 737 N N . GLN A 1 94 ? -8.523 -5.180 14.651 1.00 68.56 94 GLN A N 1
ATOM 738 C CA . GLN A 1 94 ? -8.787 -5.018 16.086 1.00 68.56 94 GLN A CA 1
ATOM 739 C C . GLN A 1 94 ? -9.902 -3.999 16.366 1.00 68.56 94 GLN A C 1
ATOM 741 O O . GLN A 1 94 ? -10.583 -4.104 17.379 1.00 68.56 94 GLN A O 1
ATOM 746 N N . PHE A 1 95 ? -10.154 -3.064 15.446 1.00 67.12 95 PHE A N 1
ATOM 747 C CA . PHE A 1 95 ? -11.201 -2.042 15.584 1.00 67.12 95 PHE A CA 1
ATOM 748 C C . PHE A 1 95 ? -12.602 -2.541 15.227 1.00 67.12 95 PHE A C 1
ATOM 750 O O . PHE A 1 95 ? -13.564 -1.781 15.307 1.00 67.12 95 PHE A O 1
ATOM 757 N N . ILE A 1 96 ? -12.738 -3.804 14.813 1.00 68.00 96 ILE A N 1
ATOM 758 C CA . ILE A 1 96 ? -14.054 -4.428 14.638 1.00 68.00 96 ILE A CA 1
ATOM 759 C C . ILE A 1 96 ? -14.782 -4.509 15.985 1.00 68.00 96 ILE A C 1
ATOM 761 O O . ILE A 1 96 ? -16.008 -4.396 16.018 1.00 68.00 96 ILE A O 1
ATOM 765 N N . ASP A 1 97 ? -14.037 -4.688 17.078 1.00 67.56 97 ASP A N 1
ATOM 766 C CA . ASP A 1 97 ? -14.579 -4.654 18.429 1.00 67.56 97 ASP A CA 1
ATOM 767 C C . ASP A 1 97 ? -14.705 -3.193 18.906 1.00 67.56 97 ASP A C 1
ATOM 769 O O . ASP A 1 97 ? -13.689 -2.524 19.117 1.00 67.56 97 ASP A O 1
ATOM 773 N N . PRO A 1 98 ? -15.932 -2.675 19.112 1.00 62.75 98 PRO A N 1
ATOM 774 C CA . PRO A 1 98 ? -16.140 -1.307 19.581 1.00 62.75 98 PRO A CA 1
ATOM 775 C C . PRO A 1 98 ? -15.621 -1.067 21.008 1.00 62.75 98 PRO A C 1
ATOM 777 O O . PRO A 1 98 ? -15.508 0.083 21.424 1.00 62.75 98 PRO A O 1
ATOM 780 N N . THR A 1 99 ? -15.311 -2.126 21.763 1.00 64.69 99 THR A N 1
ATOM 781 C CA . THR A 1 99 ? -14.721 -2.048 23.108 1.00 64.69 99 THR A CA 1
ATOM 782 C C . THR A 1 99 ? -13.191 -2.059 23.094 1.00 64.69 99 THR A C 1
ATOM 784 O O . THR A 1 99 ? -12.559 -1.940 24.147 1.00 64.69 99 THR A O 1
ATOM 787 N N . PHE A 1 100 ? -12.572 -2.167 21.912 1.00 63.75 100 PHE A N 1
ATOM 788 C CA . PHE A 1 100 ? -11.124 -2.210 21.783 1.00 63.75 100 PHE A CA 1
ATOM 789 C C . PHE A 1 100 ? -10.472 -0.901 22.247 1.00 63.75 100 PHE A C 1
ATOM 791 O O . PHE A 1 100 ? -10.696 0.176 21.691 1.00 63.75 100 PHE A O 1
ATOM 798 N N . ILE A 1 101 ? -9.599 -1.006 23.251 1.00 60.28 101 ILE A N 1
ATOM 799 C CA . ILE A 1 101 ? -8.805 0.117 23.754 1.00 60.28 101 ILE A CA 1
ATOM 800 C C . ILE A 1 101 ? -7.456 0.121 23.043 1.00 60.28 101 ILE A C 1
ATOM 802 O O . ILE A 1 101 ? -6.645 -0.796 23.200 1.00 60.28 101 ILE A O 1
ATOM 806 N N . PHE A 1 102 ? -7.190 1.192 22.302 1.00 58.78 102 PHE A N 1
ATOM 807 C CA . PHE A 1 102 ? -5.927 1.382 21.606 1.00 58.78 102 PHE A CA 1
ATOM 808 C C . PHE A 1 102 ? -4.772 1.533 22.604 1.00 58.78 102 PHE A C 1
ATOM 810 O O . PHE A 1 102 ? -4.748 2.456 23.418 1.00 58.78 102 PHE A O 1
ATOM 817 N N . ARG A 1 103 ? -3.806 0.610 22.563 1.00 56.59 103 ARG A N 1
ATOM 818 C CA . ARG A 1 103 ? -2.630 0.635 23.447 1.00 56.59 103 ARG A CA 1
ATOM 819 C C . ARG A 1 103 ? -1.430 1.272 22.742 1.00 56.59 103 ARG A C 1
ATOM 821 O O . ARG A 1 103 ? -1.249 1.140 21.534 1.00 56.59 103 ARG A O 1
ATOM 828 N N . LEU A 1 104 ? -0.566 1.910 23.528 1.00 50.16 104 LEU A N 1
ATOM 829 C CA . LEU A 1 104 ? 0.562 2.738 23.073 1.00 50.16 104 LEU A CA 1
ATOM 830 C C . LEU A 1 104 ? 1.625 1.973 22.250 1.00 50.16 104 LEU A C 1
ATOM 832 O O . LEU A 1 104 ? 2.275 2.539 21.375 1.00 50.16 104 LEU A O 1
ATOM 836 N N . VAL A 1 105 ? 1.796 0.671 22.497 1.00 53.94 105 VAL A N 1
ATOM 837 C CA . VAL A 1 105 ? 2.736 -0.180 21.743 1.00 53.94 105 VAL A CA 1
ATOM 838 C C . VAL A 1 105 ? 2.188 -0.539 20.349 1.00 53.94 105 VAL A C 1
ATOM 840 O O . VAL A 1 105 ? 2.881 -0.258 19.370 1.00 53.94 105 VAL A O 1
ATOM 843 N N . PRO A 1 106 ? 0.947 -1.057 20.211 1.00 59.97 106 PRO A N 1
ATOM 844 C CA . PRO A 1 106 ? 0.269 -1.167 18.916 1.00 59.97 106 PRO A CA 1
ATOM 845 C C . PRO A 1 106 ? 0.243 0.145 18.131 1.00 59.97 106 PRO A C 1
ATOM 847 O O . PRO A 1 106 ? 0.489 0.128 16.927 1.00 59.97 106 PRO A O 1
ATOM 850 N N . ALA A 1 107 ? 0.034 1.280 18.812 1.00 60.81 107 ALA A N 1
ATOM 851 C CA . ALA A 1 107 ? 0.122 2.609 18.212 1.00 60.81 107 ALA A CA 1
ATOM 852 C C . ALA A 1 107 ? 1.476 2.812 17.532 1.00 60.81 107 ALA A C 1
ATOM 854 O O . ALA A 1 107 ? 1.551 3.009 16.325 1.00 60.81 107 ALA A O 1
ATOM 855 N N . ARG A 1 108 ? 2.567 2.682 18.293 1.00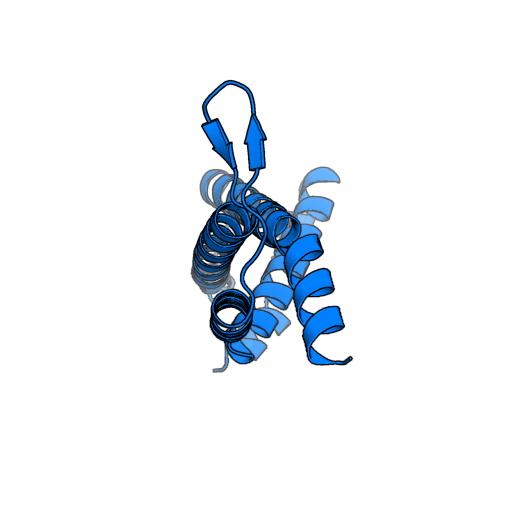 64.69 108 ARG A N 1
ATOM 856 C CA . ARG A 1 108 ? 3.927 2.928 17.809 1.00 64.69 108 ARG A CA 1
ATOM 857 C C . ARG A 1 108 ? 4.320 2.030 16.637 1.00 64.69 108 ARG A C 1
ATOM 859 O O . ARG A 1 108 ? 4.956 2.515 15.704 1.00 64.69 108 ARG A O 1
ATOM 866 N N . ILE A 1 109 ? 3.915 0.762 16.668 1.00 66.88 109 ILE A N 1
ATOM 867 C CA . ILE A 1 109 ? 4.152 -0.181 15.570 1.00 66.88 109 ILE A CA 1
ATOM 868 C C . ILE A 1 109 ? 3.356 0.247 14.333 1.00 66.88 109 ILE A C 1
ATOM 870 O O . ILE A 1 109 ? 3.936 0.407 13.267 1.00 66.88 109 ILE A O 1
ATOM 874 N N . THR A 1 110 ? 2.066 0.555 14.482 1.00 65.25 110 THR A N 1
ATOM 875 C CA . THR A 1 110 ? 1.201 1.026 13.383 1.00 65.25 110 THR A CA 1
ATOM 876 C C . THR A 1 110 ? 1.766 2.288 12.717 1.00 65.25 110 THR A C 1
ATOM 878 O O . THR A 1 110 ? 1.793 2.388 11.494 1.00 65.25 110 THR A O 1
ATOM 881 N N . ILE A 1 111 ? 2.297 3.234 13.498 1.00 69.12 111 ILE A N 1
ATOM 882 C CA . ILE A 1 111 ? 2.951 4.451 12.981 1.00 69.12 111 ILE A CA 1
ATOM 883 C C . ILE A 1 111 ? 4.221 4.114 12.203 1.00 69.12 111 ILE A C 1
ATOM 885 O O . ILE A 1 111 ? 4.488 4.697 11.151 1.00 69.12 111 ILE A O 1
ATOM 889 N N . GLN A 1 112 ? 5.044 3.214 12.743 1.00 76.94 112 GLN A N 1
ATOM 890 C CA . GLN A 1 112 ? 6.265 2.794 12.070 1.00 76.94 112 GLN A CA 1
ATOM 891 C C . GLN A 1 112 ? 5.939 2.120 10.740 1.00 76.94 112 GLN A C 1
ATOM 893 O O . GLN A 1 112 ? 6.565 2.463 9.743 1.00 76.94 112 GLN A O 1
ATOM 898 N N . GLU A 1 113 ? 4.923 1.261 10.697 1.00 75.00 113 GLU A N 1
ATOM 899 C CA . GLU A 1 113 ? 4.461 0.623 9.463 1.00 75.00 113 GLU A CA 1
ATOM 900 C C . GLU A 1 113 ? 3.902 1.641 8.463 1.00 75.00 113 GLU A C 1
ATOM 902 O O . GLU A 1 113 ? 4.267 1.619 7.291 1.00 75.00 113 GLU A O 1
ATOM 907 N N . ALA A 1 114 ? 3.106 2.611 8.919 1.00 72.12 114 ALA A N 1
ATOM 908 C CA . ALA A 1 114 ? 2.619 3.708 8.082 1.00 72.12 114 ALA A CA 1
ATOM 909 C C . ALA A 1 114 ? 3.765 4.479 7.405 1.00 72.12 114 ALA A C 1
ATOM 911 O O . ALA A 1 114 ? 3.739 4.704 6.192 1.00 72.12 114 ALA A O 1
ATOM 912 N N . ARG A 1 115 ? 4.805 4.828 8.170 1.00 80.00 115 ARG A N 1
ATOM 913 C CA . ARG A 1 115 ? 5.995 5.517 7.647 1.00 80.00 115 ARG A CA 1
ATOM 914 C C . ARG A 1 115 ? 6.836 4.622 6.739 1.00 80.00 115 ARG A C 1
ATOM 916 O O . ARG A 1 115 ? 7.399 5.095 5.757 1.00 80.00 115 ARG A O 1
ATOM 923 N N . GLN A 1 116 ? 6.953 3.335 7.055 1.00 80.81 116 GLN A N 1
ATOM 924 C CA . GLN A 1 116 ? 7.680 2.382 6.217 1.00 80.81 116 GLN A CA 1
ATOM 925 C C . GLN A 1 116 ? 6.985 2.159 4.872 1.00 80.81 116 GLN A C 1
ATOM 927 O O . GLN A 1 116 ? 7.673 2.116 3.853 1.00 80.81 116 GLN A O 1
ATOM 932 N N . ALA A 1 117 ? 5.651 2.113 4.851 1.00 72.44 117 ALA A N 1
ATOM 933 C CA . ALA A 1 117 ? 4.868 2.043 3.623 1.00 72.44 117 ALA A CA 1
ATOM 934 C C . ALA A 1 117 ? 5.100 3.267 2.727 1.00 72.44 117 ALA A C 1
ATOM 936 O O . ALA A 1 117 ? 5.379 3.123 1.537 1.00 72.44 117 ALA A O 1
ATOM 937 N N . GLU A 1 118 ? 5.052 4.472 3.299 1.00 79.56 118 GLU A N 1
ATOM 938 C CA . GLU A 1 118 ? 5.328 5.717 2.574 1.00 79.56 118 GLU A CA 1
ATOM 939 C C . GLU A 1 118 ? 6.757 5.751 2.009 1.00 79.56 118 GLU A C 1
ATOM 941 O O . GLU A 1 118 ? 6.959 5.996 0.816 1.00 79.56 118 GLU A O 1
ATOM 946 N N . ASN A 1 119 ? 7.749 5.424 2.838 1.00 82.38 119 ASN A N 1
ATOM 947 C CA . ASN A 1 119 ? 9.147 5.369 2.416 1.00 82.38 119 ASN A CA 1
ATOM 948 C C . ASN A 1 119 ? 9.379 4.315 1.322 1.00 82.38 119 ASN A C 1
ATOM 950 O O . ASN A 1 119 ? 10.142 4.555 0.385 1.00 82.38 119 ASN A O 1
ATOM 954 N N . GLY A 1 120 ? 8.731 3.151 1.423 1.00 75.38 120 GLY A N 1
ATOM 955 C CA . GLY A 1 120 ? 8.773 2.104 0.402 1.00 75.38 120 GLY A CA 1
ATOM 956 C C . GLY A 1 120 ? 8.200 2.578 -0.935 1.00 75.38 120 GLY A C 1
ATOM 957 O O . GLY A 1 120 ? 8.840 2.411 -1.977 1.00 75.38 120 GLY A O 1
ATOM 958 N N . ALA A 1 121 ? 7.051 3.258 -0.901 1.00 76.38 121 ALA A N 1
ATOM 959 C CA . ALA A 1 121 ? 6.404 3.812 -2.088 1.00 76.38 121 ALA A CA 1
ATOM 960 C C . ALA A 1 121 ? 7.273 4.869 -2.794 1.00 76.38 121 ALA A C 1
ATOM 962 O O . ALA A 1 121 ? 7.358 4.892 -4.027 1.00 76.38 121 ALA A O 1
ATOM 963 N N . GLU A 1 122 ? 7.946 5.736 -2.032 1.00 82.62 122 GLU A N 1
ATOM 964 C CA . GLU A 1 122 ? 8.770 6.805 -2.602 1.00 82.62 122 GLU A CA 1
ATOM 965 C C . GLU A 1 122 ? 10.021 6.259 -3.310 1.00 82.62 122 GLU A C 1
ATOM 967 O O . GLU A 1 122 ? 10.373 6.751 -4.386 1.00 82.62 122 GLU A O 1
ATOM 972 N N . LYS A 1 123 ? 10.630 5.179 -2.792 1.00 77.38 123 LYS A N 1
ATOM 973 C CA . LYS A 1 123 ? 11.773 4.499 -3.438 1.00 77.38 123 LYS A CA 1
ATOM 974 C C . LYS A 1 123 ? 11.454 4.061 -4.870 1.00 77.38 123 LYS A C 1
ATOM 976 O O . LYS A 1 123 ? 12.288 4.197 -5.761 1.00 77.38 123 LYS A O 1
ATOM 981 N N . CYS A 1 124 ? 10.230 3.598 -5.124 1.00 76.81 124 CYS A N 1
ATOM 982 C CA . CYS A 1 124 ? 9.815 3.184 -6.465 1.00 76.81 124 CYS A CA 1
ATOM 983 C C . CYS A 1 124 ? 9.251 4.298 -7.342 1.00 76.81 124 CYS A C 1
ATOM 985 O O . CYS A 1 124 ? 9.192 4.141 -8.564 1.00 76.81 124 CYS A O 1
ATOM 987 N N . ARG A 1 125 ? 8.805 5.420 -6.770 1.00 82.94 125 ARG A N 1
ATOM 988 C CA . ARG A 1 125 ? 8.016 6.426 -7.496 1.00 82.94 125 ARG A CA 1
ATOM 989 C C . ARG A 1 125 ? 8.718 6.937 -8.757 1.00 82.94 125 ARG A C 1
ATOM 991 O O . ARG A 1 125 ? 8.086 7.051 -9.810 1.00 82.94 125 ARG A O 1
ATOM 998 N N . LYS A 1 126 ? 10.013 7.249 -8.662 1.00 77.69 126 LYS A N 1
ATOM 999 C CA . LYS A 1 126 ? 10.813 7.753 -9.794 1.00 77.69 126 LYS A CA 1
ATOM 1000 C C . LYS A 1 126 ? 10.991 6.688 -10.876 1.00 77.69 126 LYS A C 1
ATOM 1002 O O . LYS A 1 126 ? 10.786 6.976 -12.054 1.00 77.69 126 LYS A O 1
ATOM 1007 N N . VAL A 1 127 ? 11.283 5.457 -10.466 1.00 77.19 127 VA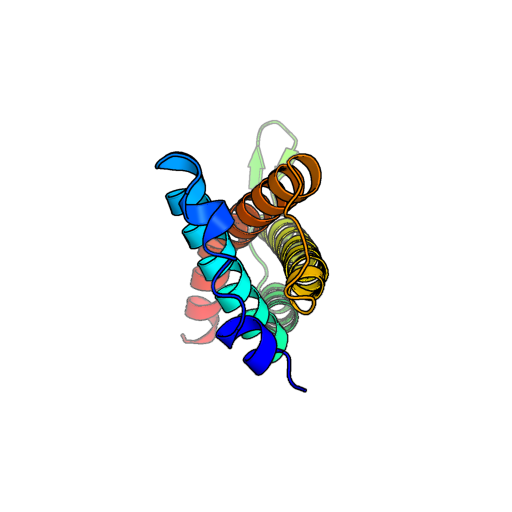L A N 1
ATOM 1008 C CA . VAL A 1 127 ? 11.492 4.315 -11.361 1.00 77.19 127 VAL A CA 1
ATOM 1009 C C . VAL A 1 127 ? 10.218 3.976 -12.132 1.00 77.19 127 VAL A C 1
ATOM 1011 O O . VAL A 1 127 ? 10.241 3.897 -13.357 1.00 77.19 127 VAL A O 1
ATOM 1014 N N . VAL A 1 128 ? 9.075 3.873 -11.450 1.00 77.00 128 VAL A N 1
ATOM 1015 C CA . VAL A 1 128 ? 7.785 3.563 -12.088 1.00 77.00 128 VAL A CA 1
ATOM 1016 C C . VAL A 1 128 ? 7.389 4.628 -13.110 1.00 77.00 128 VAL A C 1
ATOM 1018 O O . VAL A 1 128 ? 6.893 4.293 -14.185 1.00 77.00 128 VAL A O 1
ATOM 1021 N N . ARG A 1 129 ? 7.634 5.912 -12.815 1.00 82.19 129 ARG A N 1
ATOM 1022 C CA . ARG A 1 129 ? 7.393 7.003 -13.774 1.00 82.19 129 ARG A CA 1
ATOM 1023 C C . ARG A 1 129 ? 8.264 6.870 -15.025 1.00 82.19 129 ARG A C 1
ATOM 1025 O O . ARG A 1 129 ? 7.764 7.092 -16.123 1.00 82.19 129 ARG A O 1
ATOM 1032 N N . LEU A 1 130 ? 9.539 6.513 -14.869 1.00 78.44 130 LEU A N 1
ATOM 1033 C CA . LEU A 1 130 ? 10.461 6.302 -15.991 1.00 78.44 130 LEU A CA 1
ATOM 1034 C C . LEU A 1 130 ? 10.061 5.091 -16.838 1.00 78.44 130 LEU A C 1
ATOM 1036 O O . LEU A 1 130 ? 10.040 5.185 -18.061 1.00 78.44 130 LEU A O 1
ATOM 1040 N N . VAL A 1 131 ? 9.709 3.978 -16.192 1.00 75.81 131 VAL A N 1
ATOM 1041 C CA . VAL A 1 131 ? 9.287 2.745 -16.868 1.00 75.81 131 VAL A CA 1
ATOM 1042 C C . VAL A 1 131 ? 8.009 2.967 -17.673 1.00 75.81 131 VAL A C 1
ATOM 1044 O O . VAL A 1 131 ? 7.971 2.604 -18.842 1.00 75.81 131 VAL A O 1
ATOM 1047 N N . LYS A 1 132 ? 6.994 3.630 -17.099 1.00 78.50 132 LYS A N 1
ATOM 1048 C CA . LYS A 1 132 ? 5.760 3.961 -17.831 1.00 78.50 132 LYS A CA 1
ATOM 1049 C C . LYS A 1 132 ? 6.028 4.818 -19.066 1.00 78.50 132 LYS A C 1
ATOM 1051 O O . LYS A 1 132 ? 5.588 4.457 -20.148 1.00 78.50 132 LYS A O 1
ATOM 1056 N N . LYS A 1 133 ? 6.837 5.877 -18.934 1.00 80.38 133 LYS A N 1
ATOM 1057 C CA . LYS A 1 133 ? 7.218 6.732 -20.073 1.00 80.38 133 LYS A CA 1
ATOM 1058 C C . LYS A 1 133 ? 7.910 5.969 -21.206 1.00 80.38 133 LYS A C 1
ATOM 1060 O O . LYS A 1 133 ? 7.740 6.340 -22.355 1.00 80.38 133 LYS A O 1
ATOM 1065 N N . ARG A 1 134 ? 8.709 4.944 -20.890 1.00 77.38 134 ARG A N 1
ATOM 1066 C CA . ARG A 1 134 ? 9.404 4.116 -21.893 1.00 77.38 134 ARG A CA 1
ATOM 1067 C C . ARG A 1 134 ? 8.504 3.085 -22.576 1.00 77.38 134 ARG A C 1
ATOM 1069 O O . ARG A 1 134 ? 8.903 2.560 -23.601 1.00 77.38 134 ARG A O 1
ATOM 1076 N N . LEU A 1 135 ? 7.367 2.745 -21.973 1.00 69.44 135 LEU A N 1
ATOM 1077 C CA . LEU A 1 135 ? 6.410 1.773 -22.512 1.00 69.44 135 LEU A CA 1
ATOM 1078 C C . LEU A 1 135 ? 5.253 2.444 -23.271 1.00 69.44 135 LEU A C 1
ATOM 1080 O O . LEU A 1 135 ? 4.584 1.778 -24.051 1.00 69.44 135 LEU A O 1
ATOM 1084 N N . GLU A 1 136 ? 4.994 3.727 -23.006 1.00 72.38 136 GLU A N 1
ATOM 1085 C CA . GLU A 1 136 ? 3.977 4.551 -23.681 1.00 72.38 136 GLU A CA 1
ATOM 1086 C C . GLU A 1 136 ? 4.525 5.324 -24.900 1.00 72.38 136 GLU A C 1
ATOM 1088 O O . GLU A 1 136 ? 3.747 5.975 -25.595 1.00 72.38 136 GLU A O 1
ATOM 1093 N N . GLY A 1 137 ? 5.841 5.278 -25.143 1.00 52.09 137 GLY A N 1
ATOM 1094 C CA . GLY A 1 137 ? 6.503 5.827 -26.334 1.00 52.09 137 GLY A CA 1
ATOM 1095 C C . GLY A 1 137 ? 6.980 4.721 -27.258 1.00 52.09 137 GLY A C 1
ATOM 1096 O O . GLY A 1 137 ? 6.951 4.954 -28.484 1.00 52.09 137 GLY A O 1
#

Organism: Strongylus vulgaris (NCBI:txid40348)

Radius of gyration: 17.9 Å; chains: 1; bounding box: 52×26×50 Å